Protein AF-A0A2D5GBN9-F1 (afdb_monomer_lite)

Foldseek 3Di:
DDPVVVVVVVVVVVVVVVVVVVVVVVVDDPDLDDPPDALLRVCVVQPCVACNSLQCGDVVVPGHRLQPVPADLVRQLCCAQPNDPVPVVRDHDVSQDSVNSSRNSVVSVVSVVVVD

Secondary structure (DSSP, 8-state):
--HHHHHHHHHHHHHHHHHHHHHHHHH---PPPPTT--HHHHHHHHTHHHH-TTS--BGGGTB--TT-TTS-HHHHHHHHHH--GGGTTSPP-TTS-HHHHHHHHHHHHHHHHTT-

Structure (mmCIF, N/CA/C/O backbone):
data_AF-A0A2D5GBN9-F1
#
_entry.id   AF-A0A2D5GBN9-F1
#
loop_
_atom_site.group_PDB
_atom_site.id
_atom_site.type_symbol
_atom_site.label_atom_id
_atom_site.label_alt_id
_atom_site.label_comp_id
_atom_site.label_asym_id
_atom_site.label_entity_id
_atom_site.label_seq_id
_atom_site.pdbx_PDB_ins_code
_atom_site.Cartn_x
_atom_site.Cartn_y
_atom_site.Cartn_z
_atom_site.occupancy
_atom_site.B_iso_or_equiv
_atom_site.auth_seq_id
_atom_site.auth_comp_id
_atom_site.auth_asym_id
_atom_site.auth_atom_id
_atom_site.pdbx_PDB_model_num
ATOM 1 N N . MET A 1 1 ? -29.357 -7.769 50.064 1.00 58.78 1 MET A N 1
ATOM 2 C CA . MET A 1 1 ? -29.631 -7.745 48.608 1.00 58.78 1 MET A CA 1
ATOM 3 C C . MET A 1 1 ? -29.568 -9.181 48.092 1.00 58.78 1 MET A C 1
ATOM 5 O O . MET A 1 1 ? -28.539 -9.819 48.252 1.00 58.78 1 MET A O 1
ATOM 9 N N . ASN A 1 2 ? -30.687 -9.744 47.626 1.00 77.62 2 ASN A N 1
ATOM 10 C CA . ASN A 1 2 ? -30.846 -11.190 47.392 1.00 77.62 2 ASN A CA 1
ATOM 11 C C . ASN A 1 2 ? -30.052 -11.666 46.155 1.00 77.62 2 ASN A C 1
ATOM 13 O O . ASN A 1 2 ? -30.164 -11.057 45.092 1.00 77.62 2 ASN A O 1
ATOM 17 N N . ILE A 1 3 ? -29.307 -12.777 46.265 1.00 78.50 3 ILE A N 1
ATOM 18 C CA . ILE A 1 3 ? -28.454 -13.367 45.200 1.00 78.50 3 ILE A CA 1
ATOM 19 C C . ILE A 1 3 ? -29.204 -13.535 43.863 1.00 78.50 3 ILE A C 1
ATOM 21 O O . ILE A 1 3 ? -28.625 -13.388 42.786 1.00 78.50 3 ILE A O 1
ATOM 25 N N . VAL A 1 4 ? -30.513 -13.786 43.925 1.00 83.19 4 VAL A N 1
ATOM 26 C CA . VAL A 1 4 ? -31.406 -13.905 42.762 1.00 83.19 4 VAL A CA 1
ATOM 27 C C . VAL A 1 4 ? -31.505 -12.599 41.962 1.00 83.19 4 VAL A C 1
ATOM 29 O O . VAL A 1 4 ? -31.480 -12.627 40.732 1.00 83.19 4 VAL A O 1
ATOM 32 N N . TYR A 1 5 ? -31.571 -11.450 42.639 1.00 82.69 5 TYR A N 1
ATOM 33 C CA . TYR A 1 5 ? -31.640 -10.140 41.984 1.00 82.69 5 TYR A CA 1
ATOM 34 C C . TYR A 1 5 ? -30.301 -9.768 41.348 1.00 82.69 5 TYR A C 1
ATOM 36 O O . TYR A 1 5 ? -30.286 -9.257 40.232 1.00 82.69 5 TYR A O 1
ATOM 44 N N . LEU A 1 6 ? -29.183 -10.103 42.002 1.00 87.06 6 LEU A N 1
ATOM 45 C CA . LEU A 1 6 ? -27.845 -9.864 41.458 1.00 87.06 6 LEU A CA 1
ATOM 46 C C . LEU A 1 6 ? -27.597 -10.688 40.182 1.00 87.06 6 LEU A C 1
ATOM 48 O O . LEU A 1 6 ? -27.114 -10.150 39.190 1.00 87.06 6 LEU A O 1
ATOM 52 N N . LYS A 1 7 ? -28.009 -11.965 40.158 1.00 85.50 7 LYS A N 1
ATOM 53 C CA . LYS A 1 7 ? -27.927 -12.808 38.950 1.00 85.50 7 LYS A CA 1
ATOM 54 C C . LYS A 1 7 ? -28.804 -12.286 37.809 1.00 85.50 7 LYS A C 1
ATOM 56 O O . LYS A 1 7 ? -28.339 -12.230 36.675 1.00 85.50 7 LYS A O 1
ATOM 61 N N . ARG A 1 8 ? -30.046 -11.870 38.094 1.00 87.38 8 ARG A N 1
ATOM 62 C CA . ARG A 1 8 ? -30.939 -11.268 37.083 1.00 87.38 8 ARG A CA 1
ATOM 63 C C . ARG A 1 8 ? -30.360 -9.977 36.508 1.00 87.38 8 ARG A C 1
ATOM 65 O O . ARG A 1 8 ? -30.401 -9.792 35.297 1.00 87.38 8 ARG A O 1
ATOM 72 N N . PHE A 1 9 ? -29.780 -9.131 37.356 1.00 89.06 9 PHE A N 1
ATOM 73 C CA . PHE A 1 9 ? -29.130 -7.897 36.926 1.00 89.06 9 PHE A CA 1
ATOM 74 C C . PHE A 1 9 ? -27.936 -8.168 36.000 1.00 89.06 9 PHE A C 1
ATOM 76 O O . PHE A 1 9 ? -27.843 -7.572 34.931 1.00 89.06 9 PHE A O 1
ATOM 83 N N . ILE A 1 10 ? -27.073 -9.127 36.355 1.00 91.56 10 ILE A N 1
ATOM 84 C CA . ILE A 1 10 ? -25.921 -9.516 35.525 1.00 91.56 10 ILE A CA 1
ATOM 85 C C . ILE A 1 10 ? -26.375 -10.078 34.170 1.00 91.56 10 ILE A C 1
ATOM 87 O O . ILE A 1 10 ? -25.813 -9.711 33.142 1.00 91.56 10 ILE A O 1
ATOM 91 N N . ILE A 1 11 ? -27.408 -10.927 34.140 1.00 92.62 11 ILE A N 1
ATOM 92 C CA . ILE A 1 11 ? -27.937 -11.499 32.889 1.00 92.62 11 ILE A CA 1
ATOM 93 C C . ILE A 1 11 ? -28.477 -10.399 31.967 1.00 92.62 11 ILE A C 1
ATOM 95 O O . ILE A 1 11 ? -28.163 -10.392 30.779 1.00 92.62 11 ILE A O 1
ATOM 99 N N . LEU A 1 12 ? -29.248 -9.448 32.502 1.00 94.12 12 LEU A N 1
ATOM 100 C CA . LEU A 1 12 ? -29.771 -8.325 31.718 1.00 94.12 12 LEU A CA 1
ATOM 101 C C . LEU A 1 12 ? -28.649 -7.429 31.178 1.00 94.12 12 LEU A C 1
ATOM 103 O O . LEU A 1 12 ? -28.699 -7.015 30.022 1.00 94.12 12 LEU A O 1
ATOM 107 N N . LEU A 1 13 ? -27.614 -7.181 31.983 1.00 93.94 13 LEU A N 1
ATOM 108 C CA . LEU A 1 13 ? -26.457 -6.389 31.575 1.00 93.94 13 LEU A CA 1
ATOM 109 C C . LEU A 1 13 ? -25.669 -7.074 30.447 1.00 93.94 13 LEU A C 1
ATOM 111 O O . LEU A 1 13 ? -25.315 -6.428 29.464 1.00 93.94 13 LEU A O 1
ATOM 115 N N . LEU A 1 14 ? -25.455 -8.389 30.541 1.00 94.94 14 LEU A N 1
ATOM 116 C CA . LEU A 1 14 ? -24.813 -9.171 29.481 1.00 94.94 14 LEU A CA 1
ATOM 117 C C . LEU A 1 14 ? -25.631 -9.156 28.185 1.00 94.94 14 LEU A C 1
ATOM 119 O O . LEU A 1 14 ? -25.067 -8.928 27.117 1.00 94.94 14 LEU A O 1
ATOM 123 N N . LEU A 1 15 ? -26.953 -9.338 28.265 1.00 95.06 15 LEU A N 1
ATOM 124 C CA . LEU A 1 15 ? -27.836 -9.270 27.096 1.00 95.06 15 LEU A CA 1
ATOM 125 C C . LEU A 1 15 ? -27.787 -7.895 26.422 1.00 95.06 15 LEU A C 1
ATOM 127 O O . LEU A 1 15 ? -27.723 -7.816 25.196 1.00 95.06 15 LEU A O 1
ATOM 131 N N . MET A 1 16 ? -27.756 -6.820 27.211 1.00 94.56 16 MET A N 1
ATOM 132 C CA . MET A 1 16 ? -27.613 -5.462 26.692 1.00 94.56 16 MET A CA 1
ATOM 133 C C . MET A 1 16 ? -26.263 -5.270 25.985 1.00 94.56 16 MET A C 1
ATOM 135 O O . MET A 1 16 ? -26.226 -4.727 24.885 1.00 94.56 16 MET A O 1
ATOM 139 N N . ILE A 1 17 ? -25.162 -5.757 26.565 1.00 94.75 17 ILE A N 1
ATOM 140 C CA . ILE A 1 17 ? -23.831 -5.689 25.941 1.00 94.75 17 ILE A CA 1
A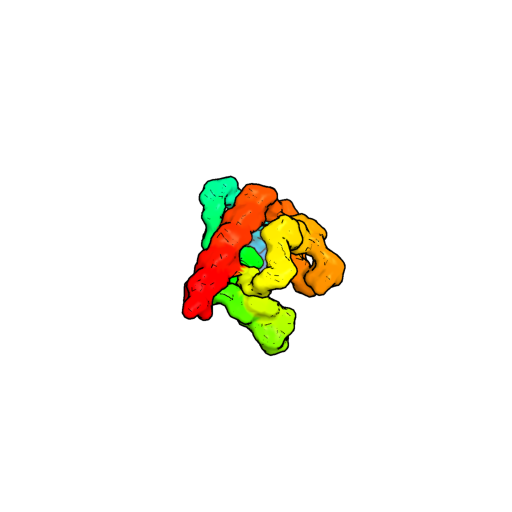TOM 141 C C . ILE A 1 17 ? -23.821 -6.441 24.605 1.00 94.75 17 ILE A C 1
ATOM 143 O O . ILE A 1 17 ? -23.362 -5.894 23.604 1.00 94.75 17 ILE A O 1
ATOM 147 N N . VAL A 1 18 ? -24.366 -7.662 24.556 1.00 94.38 18 VAL A N 1
ATOM 148 C CA . VAL A 1 18 ? -24.461 -8.432 23.305 1.00 94.38 18 VAL A CA 1
ATOM 149 C C . VAL A 1 18 ? -25.288 -7.676 22.265 1.00 94.38 18 VAL A C 1
ATOM 151 O O . VAL A 1 18 ? -24.853 -7.559 21.120 1.00 94.38 18 VAL A O 1
ATOM 154 N N . ALA A 1 19 ? -26.432 -7.106 22.653 1.00 94.00 19 ALA A N 1
ATOM 155 C CA . ALA A 1 19 ? -27.267 -6.316 21.752 1.00 94.00 19 ALA A CA 1
ATOM 156 C C . ALA A 1 19 ? -26.518 -5.096 21.184 1.00 94.00 19 ALA A C 1
ATOM 158 O O . ALA A 1 19 ? -26.591 -4.841 19.983 1.00 94.00 19 ALA A O 1
ATOM 159 N N . VAL A 1 20 ? -25.739 -4.389 22.011 1.00 92.94 20 VAL A N 1
ATOM 160 C CA . VAL A 1 20 ? -24.902 -3.257 21.575 1.00 92.94 20 VAL A CA 1
ATOM 161 C C . VAL A 1 20 ? -23.820 -3.710 20.594 1.00 92.94 20 VAL A C 1
ATOM 163 O O . VAL A 1 20 ? -23.645 -3.087 19.549 1.00 92.94 20 VAL A O 1
ATOM 166 N N . PHE A 1 21 ? -23.121 -4.811 20.877 1.00 89.75 21 PHE A N 1
ATOM 167 C CA . PHE A 1 21 ? -22.104 -5.347 19.967 1.00 89.75 21 PHE A CA 1
ATOM 168 C C . PHE A 1 21 ? -22.693 -5.771 18.616 1.00 89.75 21 PHE A C 1
ATOM 170 O O . PHE A 1 21 ? -22.101 -5.485 17.575 1.00 89.75 21 PHE A O 1
ATOM 177 N N . VAL A 1 22 ? -23.865 -6.413 18.611 1.00 89.12 22 VAL A N 1
ATOM 178 C CA . VAL A 1 22 ? -24.580 -6.771 17.376 1.00 89.12 22 VAL A CA 1
ATOM 179 C C . VAL A 1 22 ? -24.994 -5.512 16.614 1.00 89.12 22 VAL A C 1
ATOM 181 O O . VAL A 1 22 ? -24.756 -5.423 15.412 1.00 89.12 22 VAL A O 1
ATOM 184 N N . PHE A 1 23 ? -25.535 -4.507 17.303 1.00 87.62 23 PHE A N 1
ATOM 185 C CA . PHE A 1 23 ? -25.924 -3.241 16.686 1.00 87.62 23 PHE A CA 1
ATOM 186 C C . PHE A 1 23 ? -24.730 -2.516 16.043 1.00 87.62 23 PHE A C 1
ATOM 188 O O . PHE A 1 23 ? -24.812 -2.090 14.893 1.00 87.62 23 PHE A O 1
ATOM 195 N N . LEU A 1 24 ? -23.583 -2.460 16.726 1.00 86.31 24 LEU A N 1
ATOM 196 C CA . LEU A 1 24 ? -22.346 -1.889 16.181 1.00 86.31 24 LEU A CA 1
ATOM 197 C C . LEU A 1 24 ? -21.863 -2.628 14.926 1.00 86.31 24 LEU A C 1
ATOM 199 O O . LEU A 1 24 ? -21.423 -1.992 13.972 1.00 86.31 24 LEU A O 1
ATOM 203 N N . ARG A 1 25 ? -21.972 -3.962 14.890 1.00 83.31 25 ARG A N 1
ATOM 204 C CA . ARG A 1 25 ? -21.630 -4.760 13.700 1.00 83.31 25 ARG A CA 1
ATOM 205 C C . ARG A 1 25 ? -22.548 -4.465 12.516 1.00 83.31 25 ARG A C 1
ATOM 207 O O . ARG A 1 25 ? -22.059 -4.423 11.395 1.00 83.31 25 ARG A O 1
ATOM 214 N N . LEU A 1 26 ? -23.841 -4.237 12.754 1.00 79.31 26 LEU A N 1
ATOM 215 C CA . LEU A 1 26 ? -24.799 -3.876 11.701 1.00 79.31 26 LEU A CA 1
ATOM 216 C C . LEU A 1 26 ? -24.532 -2.479 11.120 1.00 79.31 26 LEU A C 1
ATOM 218 O O . LEU A 1 26 ? -24.812 -2.239 9.950 1.00 79.31 26 LEU A O 1
ATOM 222 N N . MET A 1 27 ? -23.971 -1.571 11.922 1.00 74.38 27 MET A N 1
ATOM 223 C CA . MET A 1 27 ? -23.549 -0.236 11.481 1.00 74.38 27 MET A CA 1
ATOM 224 C C . MET A 1 27 ? -22.149 -0.227 10.840 1.00 74.38 27 MET A C 1
ATOM 226 O O . MET A 1 27 ? -21.780 0.747 10.183 1.00 74.38 27 MET A O 1
ATOM 230 N N . TYR A 1 28 ? -21.358 -1.291 11.013 1.00 74.69 28 TYR A N 1
ATOM 231 C CA . TYR A 1 28 ? -20.033 -1.413 10.412 1.00 74.69 28 TYR A CA 1
ATOM 232 C C . TYR A 1 28 ? -20.153 -1.782 8.933 1.00 74.69 28 TYR A C 1
ATOM 234 O O . TYR A 1 28 ? -20.226 -2.950 8.555 1.00 74.69 28 TYR A O 1
ATOM 242 N N . ASN A 1 29 ? -20.159 -0.759 8.085 1.00 6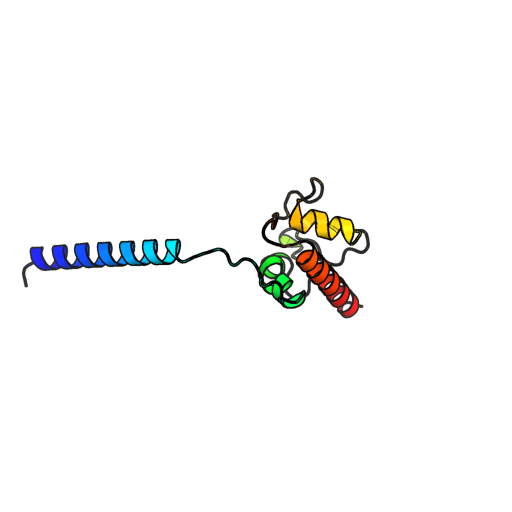4.25 29 ASN A N 1
ATOM 243 C CA . ASN A 1 29 ? -20.005 -0.923 6.649 1.00 64.25 29 ASN A CA 1
ATOM 244 C C . ASN A 1 29 ? -18.505 -0.820 6.330 1.00 64.25 29 ASN A C 1
ATOM 246 O O . ASN A 1 29 ? -17.914 0.209 6.673 1.00 64.25 29 ASN A O 1
ATOM 250 N N . PRO A 1 30 ? -17.853 -1.836 5.728 1.00 60.72 30 PRO A N 1
ATOM 251 C CA . PRO A 1 30 ? -16.470 -1.687 5.290 1.00 60.72 30 PRO A CA 1
ATOM 252 C C . PRO A 1 30 ? -16.421 -0.501 4.325 1.00 60.72 30 PRO A C 1
ATOM 254 O O . PRO A 1 30 ? -17.022 -0.543 3.252 1.00 60.72 30 PRO A O 1
ATOM 257 N N . ALA A 1 31 ? -15.788 0.590 4.760 1.00 62.44 31 ALA A N 1
ATOM 258 C CA . ALA A 1 31 ? -15.862 1.869 4.075 1.00 62.44 31 ALA A CA 1
ATOM 259 C C . ALA A 1 31 ? -15.439 1.693 2.613 1.00 62.44 31 ALA A C 1
ATOM 261 O O . ALA A 1 31 ? -14.299 1.322 2.319 1.00 62.44 31 ALA A O 1
ATOM 262 N N . VAL A 1 32 ? -16.367 1.953 1.687 1.00 66.50 32 VAL A N 1
ATOM 263 C CA . VAL A 1 32 ? -16.008 2.153 0.285 1.00 66.50 32 VAL A CA 1
ATOM 264 C C . VAL A 1 32 ? -15.145 3.408 0.270 1.00 66.50 32 VAL A C 1
ATOM 266 O O . VAL A 1 32 ? -15.613 4.458 0.723 1.00 66.50 32 VAL A O 1
ATOM 269 N N . PRO A 1 33 ? -13.893 3.331 -0.202 1.00 68.62 33 PRO A N 1
ATOM 270 C CA . PRO A 1 33 ? -13.007 4.472 -0.111 1.00 68.62 33 PRO A CA 1
ATOM 271 C C . PRO A 1 33 ? -13.608 5.656 -0.867 1.00 68.62 33 PRO A C 1
ATOM 273 O O . PRO A 1 33 ? -14.157 5.490 -1.964 1.00 68.62 33 PRO A O 1
ATOM 276 N N . SER A 1 34 ? -13.506 6.854 -0.284 1.00 76.31 34 SER A N 1
ATOM 277 C CA . SER A 1 34 ? -14.016 8.075 -0.911 1.00 76.31 34 SER A CA 1
ATOM 278 C C . SER A 1 34 ? -13.457 8.217 -2.328 1.00 76.31 34 SER A C 1
ATOM 280 O O . SER A 1 34 ? -12.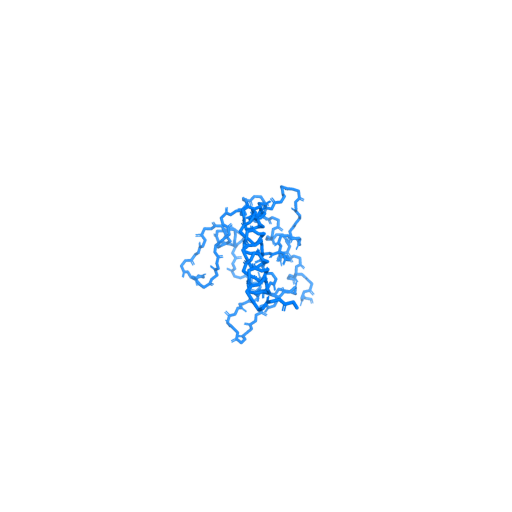266 8.001 -2.570 1.00 76.31 34 SER A O 1
ATOM 282 N N . ALA A 1 35 ? -14.295 8.632 -3.280 1.00 74.75 35 ALA A N 1
ATOM 283 C CA . ALA A 1 35 ? -13.845 8.915 -4.644 1.00 74.75 35 ALA A CA 1
ATOM 284 C C . ALA A 1 35 ? -12.735 9.989 -4.676 1.00 74.75 35 ALA A C 1
ATOM 286 O O . ALA A 1 35 ? -11.863 9.972 -5.553 1.00 74.75 35 ALA A O 1
ATOM 287 N N . THR A 1 36 ? -12.733 10.889 -3.687 1.00 84.44 36 THR A N 1
ATOM 288 C CA . THR A 1 36 ? -11.743 11.960 -3.534 1.00 84.44 36 THR A CA 1
ATOM 289 C C . THR A 1 36 ? -10.469 11.528 -2.814 1.00 84.44 36 THR A C 1
ATOM 291 O O . THR A 1 36 ? -9.501 12.282 -2.856 1.00 84.44 36 THR A O 1
ATOM 294 N N . ALA A 1 37 ? -10.420 10.328 -2.221 1.00 90.38 37 ALA A N 1
ATOM 295 C CA . ALA A 1 37 ? -9.226 9.844 -1.533 1.00 90.38 37 ALA A CA 1
ATOM 296 C C . ALA A 1 37 ? -8.012 9.868 -2.475 1.00 90.38 37 ALA A C 1
ATOM 298 O O . ALA A 1 37 ? -8.118 9.521 -3.663 1.00 90.38 37 ALA A O 1
ATOM 299 N N . ASN A 1 38 ? -6.874 10.324 -1.955 1.00 95.44 38 ASN A N 1
ATOM 300 C CA . ASN A 1 38 ? -5.608 10.330 -2.681 1.00 95.44 38 ASN A CA 1
ATOM 301 C C . ASN A 1 38 ? -4.868 8.986 -2.518 1.00 95.44 38 ASN A C 1
ATOM 303 O O . ASN A 1 38 ? -5.264 8.134 -1.720 1.00 95.44 38 ASN A O 1
ATOM 307 N N . GLY A 1 39 ? -3.804 8.785 -3.299 1.00 95.56 39 GLY A N 1
ATOM 308 C CA . GLY A 1 39 ? -3.031 7.540 -3.295 1.00 95.56 39 GLY A CA 1
ATOM 309 C C . GLY A 1 39 ? -2.436 7.188 -1.933 1.00 95.56 39 GLY A C 1
ATOM 310 O O . GLY A 1 39 ? -2.533 6.041 -1.509 1.00 95.56 39 GLY A O 1
ATOM 311 N N . GLN A 1 40 ? -1.907 8.181 -1.215 1.00 96.56 40 GLN A N 1
ATOM 312 C CA . GLN A 1 40 ? -1.320 8.000 0.113 1.00 96.56 40 GLN A CA 1
ATOM 313 C C . GLN A 1 40 ? -2.349 7.528 1.145 1.00 96.56 40 GLN A C 1
ATOM 315 O O . GLN A 1 40 ? -2.080 6.598 1.903 1.00 96.56 40 GLN A O 1
ATOM 320 N N . GLN A 1 41 ? -3.534 8.142 1.175 1.00 96.56 41 GLN A N 1
ATOM 321 C CA . GLN A 1 41 ? -4.620 7.750 2.077 1.00 96.56 41 GLN A CA 1
ATOM 322 C C . GLN A 1 41 ? -5.056 6.308 1.812 1.00 96.56 41 GLN A C 1
ATOM 324 O O . GLN A 1 41 ? -5.143 5.508 2.738 1.00 96.56 41 GLN A O 1
ATOM 329 N N . LEU A 1 42 ? -5.267 5.963 0.539 1.00 96.50 42 LEU A N 1
ATOM 330 C CA . LEU A 1 42 ? -5.636 4.607 0.130 1.00 96.50 42 LEU A CA 1
ATOM 331 C C . LEU A 1 42 ? -4.545 3.590 0.492 1.00 96.50 42 LEU A C 1
ATOM 333 O O . LEU A 1 42 ? -4.844 2.521 1.016 1.00 96.50 42 LEU A O 1
ATOM 337 N N . TYR A 1 43 ? -3.279 3.923 0.250 1.00 97.06 43 TYR A N 1
ATOM 338 C CA . TYR A 1 43 ? -2.153 3.067 0.607 1.00 97.06 43 TYR A CA 1
ATOM 339 C C . TYR A 1 43 ? -2.053 2.851 2.120 1.00 97.06 43 TYR A C 1
ATOM 341 O O . TYR A 1 43 ? -1.831 1.732 2.583 1.00 97.06 43 TYR A O 1
ATOM 349 N N . THR A 1 44 ? -2.232 3.920 2.895 1.00 96.25 44 THR A N 1
ATOM 350 C CA . THR A 1 44 ? -2.175 3.873 4.359 1.00 96.25 44 THR A CA 1
ATOM 351 C C . THR A 1 44 ? -3.249 2.938 4.897 1.00 96.25 44 THR A C 1
ATOM 353 O O . THR A 1 44 ? -2.934 2.058 5.693 1.00 96.25 44 THR A O 1
ATOM 356 N N . GLU A 1 45 ? -4.472 3.073 4.389 1.00 95.06 45 GLU A N 1
ATOM 357 C CA . GLU A 1 45 ? -5.630 2.287 4.809 1.00 95.06 45 GLU A CA 1
ATOM 358 C C . GLU A 1 45 ? -5.517 0.802 4.431 1.00 95.06 45 GLU A C 1
ATOM 360 O O . GLU A 1 45 ? -5.764 -0.072 5.257 1.00 95.06 45 GLU A O 1
ATOM 365 N N . TYR A 1 46 ? -5.138 0.495 3.184 1.00 95.81 46 TYR A N 1
ATOM 366 C CA . TYR A 1 46 ? -5.266 -0.869 2.649 1.00 95.81 46 TYR A CA 1
ATOM 367 C C . TYR A 1 46 ? -3.948 -1.633 2.506 1.00 95.81 46 TYR A C 1
ATOM 369 O O . TYR A 1 46 ? -3.957 -2.862 2.464 1.00 95.81 46 TYR A O 1
ATOM 377 N N . CYS A 1 47 ? -2.813 -0.945 2.386 1.00 96.62 47 CYS A N 1
ATOM 378 C CA . CYS A 1 47 ? -1.558 -1.560 1.942 1.00 96.62 47 CYS A CA 1
ATOM 379 C C . CYS A 1 47 ? -0.483 -1.546 3.034 1.00 96.62 47 CYS A C 1
ATOM 381 O O . CYS A 1 47 ? 0.265 -2.517 3.189 1.00 96.62 47 CYS A O 1
ATOM 383 N N . SER A 1 48 ? -0.414 -0.461 3.809 1.00 96.94 48 SER A N 1
ATOM 384 C CA . SER A 1 48 ? 0.684 -0.195 4.744 1.00 96.94 48 SER A CA 1
ATOM 385 C C . SER A 1 48 ? 0.797 -1.216 5.881 1.00 96.94 48 SER A C 1
ATOM 387 O O . SER A 1 48 ? 1.901 -1.467 6.361 1.00 96.94 48 SER A O 1
ATOM 389 N N . GLY A 1 49 ? -0.304 -1.872 6.263 1.00 96.12 49 GLY A N 1
ATOM 390 C CA . GLY A 1 49 ? -0.297 -2.912 7.297 1.00 96.12 49 GLY A CA 1
ATOM 391 C C . GLY A 1 49 ? 0.596 -4.109 6.950 1.00 96.12 49 GLY A C 1
ATOM 392 O O . GLY A 1 49 ? 1.218 -4.697 7.831 1.00 96.12 49 GLY A O 1
ATOM 393 N N . CYS A 1 50 ? 0.718 -4.434 5.661 1.00 96.75 50 CYS A N 1
ATOM 394 C CA . CYS A 1 50 ? 1.584 -5.507 5.172 1.00 96.75 50 CYS A CA 1
ATOM 395 C C . CYS A 1 50 ? 2.870 -4.948 4.553 1.00 96.75 50 CYS A C 1
ATOM 397 O O . CYS A 1 50 ? 3.971 -5.394 4.878 1.00 96.75 50 CYS A O 1
ATOM 399 N N . HIS A 1 51 ? 2.737 -3.946 3.683 1.00 96.06 51 HIS A N 1
ATOM 400 C CA . HIS A 1 51 ? 3.847 -3.407 2.898 1.00 96.06 51 HIS A CA 1
ATOM 401 C C . HIS A 1 51 ? 4.661 -2.314 3.608 1.00 96.06 51 HIS A C 1
ATOM 403 O O . HIS A 1 51 ? 5.658 -1.841 3.062 1.00 96.06 51 HIS A O 1
ATOM 409 N N . ARG A 1 52 ? 4.283 -1.964 4.847 1.00 95.62 52 ARG A N 1
ATOM 410 C CA . ARG A 1 52 ? 4.826 -0.865 5.665 1.00 95.62 52 ARG A CA 1
ATOM 411 C C . ARG A 1 52 ? 4.563 0.511 5.057 1.00 95.62 5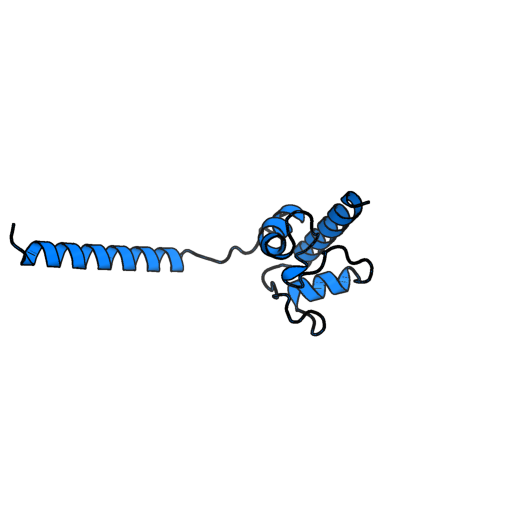2 ARG A C 1
ATOM 413 O O . ARG A 1 52 ? 4.340 0.653 3.860 1.00 95.62 52 ARG A O 1
ATOM 420 N N . ALA A 1 53 ? 4.621 1.553 5.882 1.00 95.50 53 ALA A N 1
ATOM 421 C CA . ALA A 1 53 ? 4.427 2.930 5.421 1.00 95.50 53 ALA A CA 1
ATOM 422 C C . ALA A 1 53 ? 5.468 3.362 4.369 1.00 95.50 53 ALA A C 1
ATOM 424 O O . ALA A 1 53 ? 5.128 4.098 3.453 1.00 95.50 53 ALA A O 1
ATOM 425 N N . SER A 1 54 ? 6.707 2.862 4.465 1.00 93.94 54 SER A N 1
ATOM 426 C CA . SER A 1 54 ? 7.770 3.160 3.495 1.00 93.94 54 SER A CA 1
ATOM 427 C C . SER A 1 54 ? 7.654 2.390 2.178 1.00 93.94 54 SER A C 1
ATOM 429 O O . SER A 1 54 ? 8.344 2.724 1.225 1.00 93.94 54 SER A O 1
ATOM 431 N N . GLY A 1 55 ? 6.822 1.346 2.114 1.00 95.19 55 GLY A N 1
ATOM 432 C CA . GLY A 1 55 ? 6.735 0.488 0.934 1.00 95.19 55 GLY A CA 1
ATOM 433 C C . GLY A 1 55 ? 7.797 -0.604 0.845 1.00 95.19 55 GLY A C 1
ATOM 434 O O . GLY A 1 55 ? 7.784 -1.357 -0.119 1.00 95.19 55 GLY A O 1
ATOM 435 N N . ASN A 1 56 ? 8.678 -0.753 1.837 1.00 93.44 56 ASN A N 1
ATOM 436 C CA . ASN A 1 56 ? 9.792 -1.715 1.778 1.00 93.44 56 ASN A CA 1
ATOM 437 C C . ASN A 1 56 ? 9.350 -3.175 1.979 1.00 93.44 56 ASN A C 1
ATOM 439 O O . ASN A 1 56 ? 10.166 -4.092 1.889 1.00 93.44 56 ASN A O 1
ATOM 443 N N . GLY A 1 57 ? 8.073 -3.408 2.288 1.00 93.62 57 GLY A N 1
ATOM 444 C CA . GLY A 1 57 ? 7.573 -4.742 2.579 1.00 93.62 57 GLY A CA 1
ATOM 445 C C . GLY A 1 57 ? 8.085 -5.294 3.907 1.00 93.62 57 GLY A C 1
ATOM 446 O O . GLY A 1 57 ? 8.620 -4.587 4.764 1.00 93.62 57 GLY A O 1
ATOM 447 N N . ASN A 1 58 ? 7.900 -6.592 4.098 1.00 94.12 58 ASN A N 1
ATOM 448 C CA . ASN A 1 58 ? 8.384 -7.321 5.258 1.00 94.12 58 ASN A CA 1
ATOM 449 C C . ASN A 1 58 ? 9.037 -8.624 4.797 1.00 94.12 58 ASN A C 1
ATOM 451 O O . ASN A 1 58 ? 8.352 -9.618 4.551 1.00 94.12 58 ASN A O 1
ATOM 455 N N . PHE A 1 59 ? 10.368 -8.608 4.725 1.00 91.00 59 PHE A N 1
ATOM 456 C CA . PHE A 1 59 ? 11.177 -9.738 4.274 1.00 91.00 59 PHE A CA 1
ATOM 457 C C . PHE A 1 59 ? 10.883 -11.030 5.048 1.00 91.00 59 PHE A C 1
ATOM 459 O O . PHE A 1 59 ? 10.683 -12.076 4.439 1.00 91.00 59 PHE A O 1
ATOM 466 N N . PHE A 1 60 ? 10.751 -10.953 6.376 1.00 93.12 60 PHE A N 1
ATOM 467 C CA . PHE A 1 60 ? 10.493 -12.126 7.219 1.00 93.12 60 PHE A CA 1
ATOM 468 C C . PHE A 1 60 ? 9.122 -12.768 6.974 1.00 93.12 60 PHE A C 1
ATOM 470 O O . PHE A 1 60 ? 8.946 -13.952 7.235 1.00 93.12 60 PHE A O 1
ATOM 477 N N . LEU A 1 61 ? 8.157 -12.005 6.450 1.00 92.94 61 LEU A N 1
ATOM 478 C CA . LEU A 1 61 ? 6.837 -12.509 6.053 1.00 92.94 61 LEU A CA 1
ATOM 479 C C . LEU A 1 61 ? 6.749 -12.787 4.540 1.00 92.94 61 LEU A C 1
ATOM 481 O O . LEU A 1 61 ? 5.686 -13.137 4.021 1.00 92.94 61 LEU A O 1
ATOM 485 N N . GLY A 1 62 ? 7.855 -12.607 3.810 1.00 92.25 62 GLY A N 1
ATOM 486 C CA . GLY A 1 62 ? 7.901 -12.717 2.356 1.00 92.25 62 GLY A CA 1
ATOM 487 C C . GLY A 1 62 ? 6.978 -11.722 1.649 1.00 92.25 62 GLY A C 1
ATOM 488 O O . GLY A 1 62 ? 6.416 -12.074 0.610 1.00 92.25 62 GLY A O 1
ATOM 489 N N . ILE A 1 63 ? 6.778 -10.536 2.237 1.00 94.56 63 ILE A N 1
ATOM 490 C CA . ILE A 1 63 ? 6.042 -9.418 1.637 1.00 94.56 63 ILE A CA 1
ATOM 491 C C . ILE A 1 63 ? 7.070 -8.536 0.917 1.00 94.56 63 ILE A C 1
ATOM 493 O O . ILE A 1 63 ? 7.942 -7.980 1.591 1.00 94.56 63 ILE A O 1
ATOM 497 N N . PRO A 1 64 ? 7.002 -8.410 -0.418 1.00 92.19 64 PRO A N 1
ATOM 498 C CA . PRO A 1 64 ? 8.000 -7.677 -1.183 1.00 92.19 64 PRO A CA 1
ATOM 499 C C . PRO A 1 64 ? 7.849 -6.155 -1.020 1.00 92.19 64 PRO A C 1
ATOM 501 O O . PRO A 1 64 ? 6.777 -5.674 -0.617 1.00 92.19 64 PRO A O 1
ATOM 504 N N . PRO A 1 65 ? 8.892 -5.388 -1.377 1.00 93.06 65 PRO A N 1
ATOM 505 C CA . PRO A 1 65 ? 8.758 -3.962 -1.615 1.00 93.06 65 PRO A CA 1
ATOM 506 C C . PRO A 1 65 ? 7.718 -3.667 -2.703 1.00 93.06 65 PRO A C 1
ATOM 508 O O . PRO A 1 65 ? 7.546 -4.442 -3.643 1.00 93.06 65 PRO A O 1
ATOM 511 N N . VAL A 1 66 ? 7.022 -2.540 -2.586 1.00 92.81 66 VAL A N 1
ATOM 512 C CA . VAL A 1 66 ? 5.925 -2.146 -3.495 1.00 92.81 66 VAL A CA 1
ATOM 513 C C . VAL A 1 66 ? 6.399 -1.509 -4.797 1.00 92.81 66 VAL A C 1
ATOM 515 O O . VAL A 1 66 ? 5.598 -1.297 -5.702 1.00 92.81 66 VAL A O 1
ATOM 518 N N . TYR A 1 67 ? 7.689 -1.209 -4.883 1.00 83.12 67 TYR A N 1
ATOM 519 C CA . TYR A 1 67 ? 8.341 -0.517 -5.988 1.00 83.12 67 TYR A CA 1
ATOM 520 C C . TYR A 1 67 ? 9.249 -1.455 -6.803 1.00 83.12 67 TYR A C 1
ATOM 522 O O . TYR A 1 67 ? 10.320 -1.077 -7.265 1.00 83.12 67 TYR A O 1
ATOM 530 N N . ASP A 1 68 ? 8.854 -2.722 -6.960 1.00 76.56 68 ASP A N 1
ATOM 531 C CA . ASP A 1 68 ? 9.577 -3.636 -7.850 1.00 76.56 68 ASP A CA 1
ATOM 532 C C . ASP A 1 68 ? 9.468 -3.154 -9.307 1.00 76.56 68 ASP A C 1
ATOM 534 O O . ASP A 1 68 ? 8.413 -3.255 -9.942 1.00 76.56 68 ASP A O 1
ATOM 538 N N . HIS A 1 69 ? 10.591 -2.667 -9.845 1.00 65.62 69 HIS A N 1
ATOM 539 C CA . HIS A 1 69 ? 10.726 -2.091 -11.185 1.00 65.62 69 HIS A CA 1
ATOM 540 C C . HIS A 1 69 ? 10.308 -3.031 -12.335 1.00 65.62 69 HIS A C 1
ATOM 542 O O . HIS A 1 69 ? 10.255 -2.609 -13.492 1.00 65.62 69 HIS A O 1
ATOM 548 N N . LYS A 1 70 ? 10.035 -4.313 -12.061 1.00 80.69 70 LYS A N 1
ATOM 549 C CA . LYS A 1 70 ? 9.659 -5.312 -13.073 1.00 80.69 70 LYS A CA 1
ATOM 550 C C . LYS A 1 70 ? 8.152 -5.426 -13.317 1.00 80.69 70 LYS A C 1
ATOM 552 O O . LYS A 1 70 ? 7.745 -6.124 -14.247 1.00 80.69 70 LYS A O 1
ATOM 557 N N . ILE A 1 71 ? 7.312 -4.761 -12.522 1.00 88.62 71 ILE A N 1
ATOM 558 C CA . ILE A 1 71 ? 5.851 -4.864 -12.635 1.00 88.62 71 ILE A CA 1
ATOM 559 C C . ILE A 1 71 ? 5.286 -3.622 -13.331 1.00 88.62 71 ILE A C 1
ATOM 561 O O . ILE A 1 71 ? 5.480 -2.494 -12.892 1.00 88.62 71 ILE A O 1
ATOM 565 N N . SER A 1 72 ? 4.527 -3.812 -14.414 1.00 92.75 72 SER A N 1
ATOM 566 C CA . SER A 1 72 ? 3.881 -2.689 -15.105 1.00 92.75 72 SER A CA 1
ATOM 567 C C . SER A 1 72 ? 2.724 -2.102 -14.291 1.00 92.75 72 SER A C 1
ATOM 569 O O . SER A 1 72 ? 1.998 -2.828 -13.608 1.00 92.75 72 SER A O 1
ATOM 571 N N . ARG A 1 73 ? 2.452 -0.798 -14.453 1.00 93.75 73 ARG A N 1
ATOM 572 C CA . ARG A 1 73 ? 1.315 -0.106 -13.810 1.00 93.75 73 ARG A CA 1
ATOM 573 C C . ARG A 1 73 ? -0.014 -0.854 -13.975 1.00 93.75 73 ARG A C 1
ATOM 575 O O . ARG A 1 73 ? -0.772 -1.023 -13.022 1.00 93.75 73 ARG A O 1
ATOM 582 N N . ALA A 1 74 ? -0.292 -1.343 -15.185 1.00 95.00 74 ALA A N 1
ATOM 583 C CA . ALA A 1 74 ? -1.510 -2.098 -15.479 1.00 95.00 74 ALA A CA 1
ATOM 584 C C . ALA A 1 74 ? -1.568 -3.438 -14.727 1.00 95.00 74 ALA A C 1
ATOM 586 O O . ALA A 1 74 ? -2.648 -3.855 -14.299 1.00 95.00 74 ALA A O 1
ATOM 587 N N . LYS A 1 75 ? -0.419 -4.104 -14.543 1.00 95.19 75 LYS A N 1
ATOM 588 C CA . LYS A 1 75 ? -0.330 -5.331 -13.750 1.00 95.19 75 LYS A CA 1
ATOM 589 C C . LYS A 1 75 ? -0.527 -5.037 -12.262 1.00 95.19 75 LYS A C 1
ATOM 591 O O . LYS A 1 75 ? -1.307 -5.747 -11.640 1.00 95.19 75 LYS A O 1
ATOM 596 N N . VAL A 1 76 ? 0.022 -3.945 -11.722 1.00 95.19 76 VAL A N 1
ATOM 597 C CA . VAL A 1 76 ? -0.251 -3.527 -10.330 1.00 95.19 76 VAL A CA 1
ATOM 598 C C . VAL A 1 76 ? -1.746 -3.268 -10.105 1.00 95.19 76 VAL A C 1
ATOM 600 O O . VAL A 1 76 ? -2.341 -3.815 -9.178 1.00 95.19 76 VAL A O 1
ATOM 603 N N . VAL A 1 77 ? -2.403 -2.517 -10.999 1.00 96.25 77 VAL A N 1
ATOM 604 C CA . VAL A 1 77 ? -3.860 -2.289 -10.920 1.00 96.25 77 VAL A CA 1
ATOM 605 C C . VAL A 1 77 ? -4.644 -3.606 -10.970 1.00 96.25 77 VAL A C 1
ATOM 607 O O . VAL A 1 77 ? -5.651 -3.754 -10.271 1.00 96.25 77 VAL A O 1
ATOM 610 N N . ARG A 1 78 ? -4.201 -4.571 -11.789 1.00 96.00 78 ARG A N 1
ATOM 611 C CA . ARG A 1 78 ? -4.805 -5.907 -11.859 1.00 96.00 78 ARG A CA 1
ATOM 612 C C . ARG A 1 78 ? -4.634 -6.663 -10.543 1.00 96.00 78 ARG A C 1
ATOM 614 O O . ARG A 1 78 ? -5.644 -7.133 -10.030 1.00 96.00 78 ARG A O 1
ATOM 621 N N . ILE A 1 79 ? -3.419 -6.727 -9.995 1.00 95.69 79 ILE A N 1
ATOM 622 C CA . ILE A 1 79 ? -3.118 -7.399 -8.722 1.00 95.69 79 ILE A CA 1
ATOM 623 C C . ILE A 1 79 ? -4.034 -6.857 -7.615 1.00 95.69 79 ILE A C 1
ATOM 625 O O . ILE A 1 79 ? -4.734 -7.635 -6.976 1.00 95.69 79 ILE A O 1
ATOM 629 N N . ILE A 1 80 ? -4.134 -5.529 -7.469 1.00 96.00 80 ILE A N 1
ATOM 630 C CA . ILE A 1 80 ? -4.955 -4.889 -6.424 1.00 96.00 80 ILE A CA 1
ATOM 631 C C . ILE A 1 80 ? -6.443 -5.249 -6.561 1.00 96.00 80 ILE A C 1
ATOM 633 O O . ILE A 1 80 ? -7.106 -5.552 -5.571 1.00 96.00 80 ILE A O 1
ATOM 637 N N . ARG A 1 81 ? -6.999 -5.181 -7.777 1.00 96.25 81 ARG A N 1
ATOM 638 C CA . ARG A 1 81 ? -8.461 -5.224 -7.980 1.00 96.25 81 ARG A CA 1
ATOM 639 C C . ARG A 1 81 ? -9.017 -6.594 -8.340 1.00 96.25 81 ARG A C 1
ATOM 641 O O . ARG A 1 81 ? -10.198 -6.838 -8.116 1.00 96.25 81 ARG A O 1
ATOM 648 N N . LYS A 1 82 ? -8.211 -7.437 -8.979 1.00 96.38 82 LYS A N 1
ATOM 649 C CA . LYS A 1 82 ? -8.620 -8.741 -9.520 1.00 96.38 82 LYS A CA 1
ATOM 650 C C . LYS A 1 82 ? -7.766 -9.899 -9.003 1.00 96.38 82 LYS A C 1
ATOM 652 O O . LYS A 1 82 ? -8.164 -11.043 -9.193 1.00 96.38 82 LYS A O 1
ATOM 657 N N . GLY A 1 83 ? -6.629 -9.612 -8.372 1.00 95.88 83 GLY A N 1
ATOM 658 C CA . GLY A 1 83 ? -5.625 -10.618 -8.049 1.00 95.88 83 GLY A CA 1
ATOM 659 C C . GLY A 1 83 ? -4.817 -11.049 -9.271 1.00 95.88 83 GLY A C 1
ATOM 660 O O . GLY A 1 83 ? -5.087 -10.659 -10.412 1.00 95.88 83 GLY A O 1
ATOM 661 N N . ASP A 1 84 ? -3.796 -11.854 -9.011 1.00 94.56 84 ASP A N 1
ATOM 662 C CA . ASP A 1 84 ? -2.930 -12.457 -10.018 1.00 94.56 84 ASP A CA 1
ATOM 663 C C . ASP A 1 84 ? -2.400 -13.792 -9.457 1.00 94.56 84 ASP A C 1
ATOM 665 O O . ASP A 1 84 ? -1.981 -13.817 -8.296 1.00 94.56 84 ASP A O 1
ATOM 669 N N . PRO A 1 85 ? -2.434 -14.905 -10.217 1.00 93.88 85 PRO A N 1
ATOM 670 C CA . PRO A 1 85 ? -1.940 -16.200 -9.742 1.00 93.88 85 PRO A CA 1
ATOM 671 C C . PRO A 1 85 ? -0.480 -16.176 -9.267 1.00 93.88 85 PRO A C 1
ATOM 673 O O . PRO A 1 85 ? -0.136 -16.901 -8.334 1.00 93.88 85 PRO A O 1
ATOM 676 N N . GLU A 1 86 ? 0.363 -15.322 -9.859 1.00 91.81 86 GLU A N 1
ATOM 677 C CA . GLU A 1 86 ? 1.764 -15.135 -9.458 1.00 91.81 86 GLU A CA 1
ATOM 678 C C . GLU A 1 86 ? 1.884 -14.475 -8.070 1.00 91.81 86 GLU A C 1
ATOM 680 O O . GLU A 1 86 ? 2.849 -14.705 -7.343 1.00 91.81 86 GLU A O 1
ATOM 685 N N . TYR A 1 87 ? 0.861 -13.720 -7.656 1.00 91.31 87 TYR A N 1
ATOM 686 C CA . TYR A 1 87 ? 0.790 -12.987 -6.388 1.00 91.31 87 TYR A CA 1
ATOM 687 C C . TYR A 1 87 ? -0.373 -13.478 -5.514 1.00 91.31 87 TYR A C 1
ATOM 689 O O . TYR A 1 87 ? -1.028 -12.693 -4.834 1.00 91.31 87 TYR A O 1
ATOM 697 N N . SER A 1 88 ? -0.627 -14.788 -5.499 1.00 93.31 88 SER A N 1
ATOM 698 C CA . SER A 1 88 ? -1.778 -15.414 -4.822 1.00 93.31 88 SER A CA 1
ATOM 699 C C . SER A 1 88 ? -1.888 -15.144 -3.313 1.00 93.31 88 SER A C 1
ATOM 701 O O . SER A 1 88 ? -2.978 -15.236 -2.753 1.00 93.31 88 SER A O 1
ATOM 703 N N . ARG A 1 89 ? -0.778 -14.794 -2.646 1.00 93.75 89 ARG A N 1
ATOM 704 C CA . ARG A 1 89 ? -0.759 -14.408 -1.221 1.00 93.75 89 ARG A CA 1
ATOM 705 C C . ARG A 1 89 ? -1.220 -12.967 -0.971 1.00 93.75 89 ARG A C 1
ATOM 707 O O . ARG A 1 89 ? -1.517 -12.628 0.171 1.00 93.75 89 ARG A O 1
ATOM 714 N N . MET A 1 90 ? -1.255 -12.119 -1.999 1.00 95.38 90 MET A N 1
ATOM 715 C CA . MET A 1 90 ? -1.737 -10.747 -1.875 1.00 95.38 90 MET A CA 1
ATOM 716 C C . MET A 1 90 ? -3.273 -10.739 -1.936 1.00 95.38 90 MET A C 1
ATOM 718 O O . MET A 1 90 ? -3.841 -11.246 -2.906 1.00 95.38 90 MET A O 1
ATOM 722 N N . PRO A 1 91 ? -3.969 -10.186 -0.925 1.00 95.69 91 PRO A N 1
ATOM 723 C CA . PRO A 1 91 ? -5.424 -10.127 -0.938 1.00 95.69 91 PRO A CA 1
ATOM 724 C C . PRO A 1 91 ? -5.936 -9.204 -2.049 1.00 95.69 91 PRO A C 1
ATOM 726 O O . PRO A 1 91 ? -5.269 -8.251 -2.454 1.00 95.69 91 PRO A O 1
ATOM 729 N N . VAL A 1 92 ? -7.155 -9.478 -2.516 1.00 95.88 92 VAL A N 1
ATOM 730 C CA . VAL A 1 92 ? -7.842 -8.660 -3.522 1.00 95.88 92 VAL A CA 1
ATOM 731 C C . VAL A 1 92 ? -8.721 -7.623 -2.831 1.00 95.88 92 VAL A C 1
ATOM 733 O O . VAL A 1 92 ? -9.421 -7.932 -1.869 1.00 95.88 92 VAL A O 1
ATOM 736 N N . PHE A 1 93 ? -8.735 -6.406 -3.368 1.00 94.81 93 PHE A N 1
ATOM 737 C CA . PHE A 1 93 ? -9.518 -5.282 -2.862 1.00 94.81 93 PHE A CA 1
ATOM 738 C C . PHE A 1 93 ? -10.578 -4.860 -3.896 1.00 94.81 93 PHE A C 1
ATOM 740 O O . PHE A 1 93 ? -10.426 -3.827 -4.559 1.00 94.81 93 PHE A O 1
ATOM 747 N N . PRO A 1 94 ? -11.661 -5.642 -4.087 1.00 90.56 94 PRO A N 1
ATOM 748 C CA . PRO A 1 94 ? -12.671 -5.371 -5.117 1.00 90.56 94 PRO A CA 1
ATOM 749 C C . PRO A 1 94 ? -13.409 -4.037 -4.913 1.00 90.56 94 PRO A C 1
ATOM 751 O O . PRO A 1 94 ? -13.916 -3.461 -5.877 1.00 90.56 94 PRO A O 1
ATOM 754 N N . GLN A 1 95 ? -13.432 -3.515 -3.682 1.00 91.94 95 GLN A N 1
ATOM 755 C CA . GLN A 1 95 ? -13.985 -2.204 -3.341 1.00 91.94 95 GLN A CA 1
ATOM 756 C C . GLN A 1 95 ? -13.162 -1.027 -3.893 1.00 91.94 95 GLN A C 1
ATOM 758 O O . GLN A 1 95 ? -13.688 0.080 -4.015 1.00 91.94 95 GLN A O 1
ATOM 763 N N . ILE A 1 96 ? -11.889 -1.245 -4.248 1.00 94.31 96 ILE A N 1
ATOM 764 C CA . ILE A 1 96 ? -11.031 -0.218 -4.845 1.00 94.31 96 ILE A CA 1
ATOM 765 C C . ILE A 1 96 ? -11.389 -0.067 -6.329 1.00 94.31 96 ILE A C 1
ATOM 767 O O . ILE A 1 96 ? -11.265 -0.987 -7.148 1.00 94.31 96 ILE A O 1
ATOM 771 N N . ARG A 1 97 ? -11.833 1.134 -6.707 1.00 94.50 97 ARG A N 1
ATOM 772 C CA . ARG A 1 97 ? -12.171 1.477 -8.097 1.00 94.50 97 ARG A CA 1
ATOM 773 C C . ARG A 1 97 ? -10.912 1.582 -8.959 1.00 94.50 97 ARG A C 1
ATOM 775 O O . ARG A 1 97 ? -9.812 1.782 -8.458 1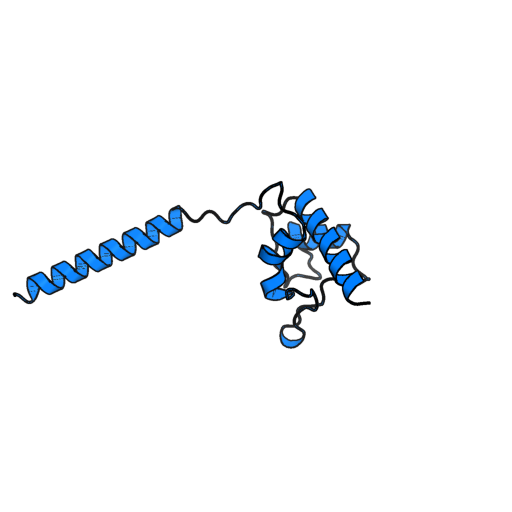.00 94.50 97 ARG A O 1
ATOM 782 N N . PHE A 1 98 ? -11.072 1.506 -10.282 1.00 94.69 98 PHE A N 1
ATOM 783 C CA . PHE A 1 98 ? -9.947 1.627 -11.220 1.00 94.69 98 PHE A CA 1
ATOM 784 C C . PHE A 1 98 ? -9.147 2.925 -11.020 1.00 94.69 98 PHE A C 1
ATOM 786 O O . PHE A 1 98 ? -7.930 2.871 -10.885 1.00 94.69 98 PHE A O 1
ATOM 793 N N . SER A 1 99 ? -9.834 4.065 -10.905 1.00 95.06 99 SER A N 1
ATOM 794 C CA . SER A 1 99 ? -9.199 5.368 -10.668 1.00 95.06 99 SER A CA 1
ATOM 795 C C . SER A 1 99 ? -8.475 5.449 -9.321 1.00 95.06 99 SER A C 1
ATOM 797 O O . SER A 1 99 ? -7.428 6.076 -9.218 1.00 95.06 99 SER A O 1
ATOM 799 N N . GLN A 1 100 ? -8.993 4.789 -8.285 1.00 96.38 100 GLN A N 1
ATOM 800 C CA . GLN A 1 100 ? -8.338 4.710 -6.977 1.00 96.38 100 GLN A CA 1
ATOM 801 C C . GLN A 1 100 ? -7.089 3.830 -7.034 1.00 96.38 100 GLN A C 1
ATOM 803 O O . GLN A 1 100 ? -6.056 4.212 -6.500 1.00 96.38 100 GLN A O 1
ATOM 808 N N . ALA A 1 101 ? -7.146 2.699 -7.741 1.00 96.19 101 ALA A N 1
ATOM 809 C CA . ALA A 1 101 ? -5.971 1.865 -7.964 1.00 96.19 101 ALA A CA 1
ATOM 810 C C . ALA A 1 101 ? -4.878 2.617 -8.740 1.00 96.19 101 ALA A C 1
ATOM 812 O O . ALA A 1 101 ? -3.712 2.494 -8.393 1.00 96.19 101 ALA A O 1
ATOM 813 N N . GLN A 1 102 ? -5.234 3.445 -9.730 1.00 96.31 102 GLN A N 1
ATOM 814 C CA . GLN A 1 102 ? -4.260 4.307 -10.414 1.00 96.31 102 GLN A CA 1
ATOM 815 C C . GLN A 1 102 ? -3.593 5.296 -9.452 1.00 96.31 102 GLN A C 1
ATOM 817 O O . GLN A 1 102 ? -2.372 5.373 -9.440 1.00 96.31 102 GLN A O 1
ATOM 822 N N . LYS A 1 103 ? -4.371 5.962 -8.587 1.00 97.12 103 LYS A N 1
ATOM 823 C CA . LYS A 1 103 ? -3.824 6.851 -7.548 1.00 97.12 103 LYS A CA 1
ATOM 824 C C . LYS A 1 103 ? -2.889 6.118 -6.582 1.00 97.12 103 LYS A C 1
ATOM 826 O O . LYS A 1 103 ? -1.903 6.697 -6.142 1.00 97.12 103 LYS A O 1
ATOM 831 N N . ILE A 1 104 ? -3.192 4.864 -6.231 1.00 96.62 104 ILE A N 1
ATOM 832 C CA . ILE A 1 104 ? -2.287 4.035 -5.421 1.00 96.62 104 ILE A CA 1
ATOM 833 C C . ILE A 1 104 ? -0.973 3.839 -6.173 1.00 96.62 104 ILE A C 1
ATOM 835 O O . ILE A 1 104 ? 0.071 4.111 -5.598 1.00 96.62 104 ILE A O 1
ATOM 839 N N . VAL A 1 105 ? -1.017 3.441 -7.449 1.00 96.12 105 VAL A N 1
ATOM 840 C CA . VAL A 1 105 ? 0.189 3.265 -8.278 1.00 96.12 105 VAL A CA 1
ATOM 841 C C . VAL A 1 105 ? 1.012 4.554 -8.366 1.00 96.12 105 VAL A C 1
ATOM 843 O O . VAL A 1 105 ? 2.223 4.485 -8.197 1.00 96.12 105 VAL A O 1
ATOM 846 N N . ASP A 1 106 ? 0.375 5.719 -8.532 1.00 95.88 106 ASP A N 1
ATOM 847 C CA . ASP A 1 106 ? 1.072 7.017 -8.505 1.00 95.88 106 ASP A CA 1
ATOM 848 C C . ASP A 1 106 ? 1.836 7.229 -7.191 1.00 95.88 106 ASP A C 1
ATOM 850 O O . ASP A 1 106 ? 2.964 7.714 -7.182 1.00 95.88 106 ASP A O 1
ATOM 854 N N . TYR A 1 107 ? 1.238 6.839 -6.065 1.00 96.44 107 TYR A N 1
ATOM 855 C CA . TYR A 1 107 ? 1.894 6.931 -4.765 1.00 96.44 107 TYR A CA 1
ATOM 856 C C . TYR A 1 107 ? 3.024 5.903 -4.591 1.00 96.44 107 TYR A C 1
ATOM 858 O O . TYR A 1 107 ? 4.034 6.220 -3.968 1.00 96.44 107 TYR A O 1
ATOM 866 N N . LEU A 1 108 ? 2.908 4.698 -5.164 1.00 95.44 108 LEU A N 1
ATOM 867 C CA . LEU A 1 108 ? 3.998 3.710 -5.141 1.00 95.44 108 LEU A CA 1
ATOM 868 C C . LEU A 1 108 ? 5.243 4.230 -5.874 1.00 95.44 108 LEU A C 1
ATOM 870 O O . LEU A 1 108 ? 6.356 4.054 -5.388 1.00 95.44 108 LEU A O 1
ATOM 874 N N . GLU A 1 109 ? 5.055 4.916 -7.003 1.00 93.62 109 GLU A N 1
ATOM 875 C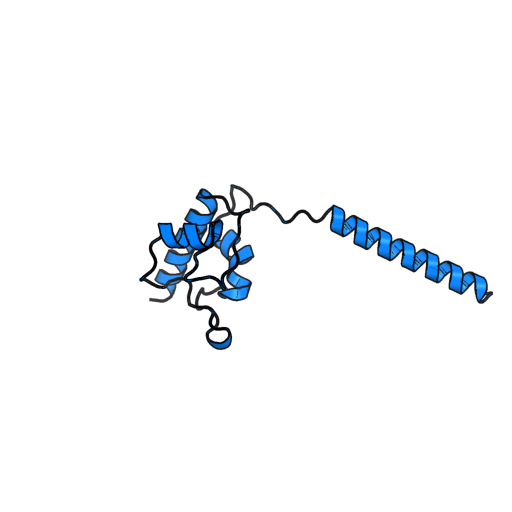 CA . GLU A 1 109 ? 6.146 5.556 -7.749 1.00 93.62 109 GLU A CA 1
ATOM 876 C C . GLU A 1 109 ? 6.782 6.715 -6.964 1.00 93.62 109 GLU A C 1
ATOM 878 O O . GLU A 1 109 ? 7.998 6.891 -6.994 1.00 93.62 109 GLU A O 1
ATOM 883 N N . GLN A 1 110 ? 5.990 7.476 -6.199 1.00 94.00 110 GLN A N 1
ATOM 884 C CA . GLN A 1 110 ? 6.529 8.491 -5.283 1.00 94.00 110 GLN A CA 1
ATOM 885 C C . GLN A 1 110 ? 7.366 7.862 -4.163 1.00 94.00 110 GLN A C 1
ATOM 887 O O . GLN A 1 110 ? 8.435 8.372 -3.835 1.00 94.00 110 GLN A O 1
ATOM 892 N N . LEU A 1 111 ? 6.902 6.752 -3.577 1.00 93.38 111 LEU A N 1
ATOM 893 C CA . LEU A 1 111 ? 7.668 6.018 -2.568 1.00 93.38 111 LEU A CA 1
ATOM 894 C C . LEU A 1 111 ? 8.995 5.515 -3.137 1.00 93.38 111 LEU A C 1
ATOM 896 O O . LEU A 1 111 ? 10.023 5.687 -2.490 1.00 93.38 111 LEU A O 1
ATOM 900 N N . GLU A 1 112 ? 8.984 4.960 -4.349 1.00 90.75 112 GLU A N 1
ATOM 901 C CA . GLU A 1 112 ? 10.191 4.522 -5.055 1.00 90.75 112 GLU A CA 1
ATOM 902 C C . GLU A 1 112 ? 11.191 5.663 -5.256 1.00 90.75 112 GLU A C 1
ATOM 904 O O . GLU A 1 112 ? 12.379 5.498 -4.983 1.00 90.75 112 GLU A O 1
ATOM 909 N N . ALA A 1 113 ? 10.715 6.823 -5.720 1.00 90.25 113 ALA A N 1
ATOM 910 C CA . ALA A 1 113 ? 11.554 7.996 -5.934 1.00 90.25 113 ALA A CA 1
ATOM 911 C C . ALA A 1 113 ? 12.236 8.459 -4.637 1.00 90.25 113 ALA A C 1
ATOM 913 O O . ALA A 1 113 ? 13.381 8.891 -4.680 1.00 90.25 113 ALA A O 1
ATOM 914 N N . ASN A 1 114 ? 11.570 8.305 -3.489 1.00 88.31 114 ASN A N 1
ATOM 915 C CA . ASN A 1 114 ? 12.111 8.661 -2.176 1.00 88.31 114 ASN A CA 1
ATOM 916 C C . ASN A 1 114 ? 13.112 7.634 -1.610 1.00 88.31 114 ASN A C 1
ATOM 918 O O . ASN A 1 114 ? 13.700 7.891 -0.561 1.00 88.31 114 ASN A O 1
ATOM 922 N N . GLN A 1 115 ? 13.258 6.453 -2.226 1.00 80.75 115 GLN A N 1
ATOM 923 C CA . GLN A 1 115 ? 14.241 5.437 -1.816 1.00 80.75 115 GLN A CA 1
ATOM 924 C C . GLN A 1 115 ? 15.566 5.528 -2.594 1.00 80.75 115 GLN A C 1
ATOM 926 O O . GLN A 1 115 ? 16.494 4.784 -2.273 1.00 80.75 115 GLN A O 1
ATOM 931 N N . ARG A 1 116 ? 15.649 6.383 -3.621 1.00 74.00 116 ARG A N 1
ATOM 932 C CA . ARG A 1 116 ? 16.868 6.637 -4.405 1.00 74.00 116 ARG A CA 1
ATOM 933 C C . ARG A 1 116 ? 17.587 7.877 -3.890 1.00 74.00 116 ARG A C 1
ATOM 935 O O . ARG A 1 116 ? 18.833 7.867 -3.950 1.00 74.00 116 ARG A O 1
#

Radius of gyration: 21.66 Å; chains: 1; bounding box: 48×28×64 Å

Sequence (116 aa):
MNIVYLKRFIILLLLMIVAVFVFLRLMYNPAVPSATANGQQLYTEYCSGCHRASGNGNFFLGIPPVYDHKISRAKVVRIIRKGDPEYSRMPVFPQIRFSQAQKIVDYLEQLEANQR

pLDDT: mean 89.98, std 8.82, range [58.78, 97.12]